Protein AF-A0A7C7EAH4-F1 (afdb_monomer)

Mean predicted aligned error: 13.02 Å

Foldseek 3Di:
DVVVVVVVVVVVPPDPPDPPDDDPVVVVVVVVVVVVVVVVPDPDPPPVVVVVVVVVLVVLVVQLVQLQVVLCVVVVAGDAADPPQFDPCVSSVVRHDDDPVSRVQWGKHWDDDPVDTDIDIDGDDDD

Secondary structure (DSSP, 8-state):
-HHHHHHHHHHHTS------PPPHHHHHHHHHHHHHHHHH-----TTHHHHHHHHHHHHHHHHHHHHHHHHHHHHSSPPPPBTTTB--HHHHTTT----HHHHHTEEEEEEE-SS-EEEEEEE----

Structure (mmCIF, N/CA/C/O backbone):
data_AF-A0A7C7EAH4-F1
#
_entry.id   AF-A0A7C7EAH4-F1
#
loop_
_atom_site.group_PDB
_atom_site.id
_atom_site.type_symbol
_atom_site.label_atom_id
_atom_site.label_alt_id
_atom_site.label_comp_id
_atom_site.label_asym_id
_atom_site.label_entity_id
_atom_site.label_seq_id
_atom_site.pdbx_PDB_ins_code
_atom_site.Cartn_x
_atom_site.Cartn_y
_atom_site.Cartn_z
_atom_site.occupancy
_atom_site.B_iso_or_equiv
_atom_site.auth_seq_id
_atom_site.auth_comp_id
_atom_site.auth_asym_id
_atom_site.auth_atom_id
_atom_site.pdbx_PDB_model_num
ATOM 1 N N . MET A 1 1 ? -88.584 3.247 36.862 1.00 60.41 1 MET A N 1
ATOM 2 C CA . MET A 1 1 ? -87.668 4.037 36.004 1.00 60.41 1 MET A CA 1
ATOM 3 C C . MET A 1 1 ? -86.315 4.357 36.648 1.00 60.41 1 MET A C 1
ATOM 5 O O . MET A 1 1 ? -85.310 4.084 36.010 1.00 60.41 1 MET A O 1
ATOM 9 N N . LYS A 1 2 ? -86.232 4.830 37.905 1.00 60.25 2 LYS A N 1
ATOM 10 C CA . LYS A 1 2 ? -84.950 5.214 38.552 1.00 60.25 2 LYS A CA 1
ATOM 11 C C . LYS A 1 2 ? -83.865 4.114 38.605 1.00 60.25 2 LYS A C 1
ATOM 13 O O . LYS A 1 2 ? -82.693 4.421 38.463 1.00 60.25 2 LYS A O 1
ATOM 18 N N . LYS A 1 3 ? -84.247 2.830 38.711 1.00 61.75 3 LYS A N 1
ATOM 19 C CA . LYS A 1 3 ? -83.305 1.685 38.735 1.00 61.75 3 LYS A CA 1
ATOM 20 C C . LYS A 1 3 ? -82.479 1.506 37.451 1.00 61.75 3 LYS A C 1
ATOM 22 O O . LYS A 1 3 ? -81.409 0.909 37.516 1.00 61.75 3 LYS A O 1
ATOM 27 N N . LEU A 1 4 ? -82.979 1.965 36.301 1.00 69.62 4 LEU A N 1
ATOM 28 C CA . LEU A 1 4 ? -82.275 1.823 35.021 1.00 69.62 4 LEU A CA 1
ATOM 29 C C . LEU A 1 4 ? -81.152 2.856 34.897 1.00 69.62 4 LEU A C 1
ATOM 31 O O . LEU A 1 4 ? -80.047 2.506 34.500 1.00 69.62 4 LEU A O 1
ATOM 35 N N . ILE A 1 5 ? -81.414 4.085 35.345 1.00 71.38 5 ILE A N 1
ATOM 36 C CA . ILE A 1 5 ? -80.445 5.187 35.345 1.00 71.38 5 ILE A CA 1
ATOM 37 C C . ILE A 1 5 ? -79.249 4.838 36.246 1.00 71.38 5 ILE A C 1
ATOM 39 O O . ILE A 1 5 ? -78.104 4.917 35.815 1.00 71.38 5 ILE A O 1
ATOM 43 N N . THR A 1 6 ? -79.503 4.288 37.438 1.00 74.31 6 THR A N 1
ATOM 44 C CA . THR A 1 6 ? -78.439 3.889 38.380 1.00 74.31 6 THR A CA 1
ATOM 45 C 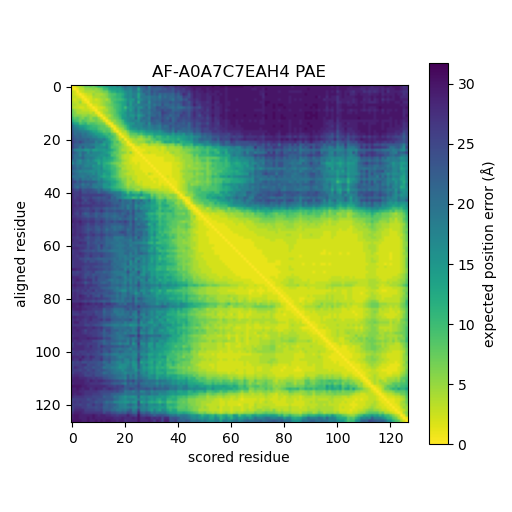C . THR A 1 6 ? -77.578 2.718 37.880 1.00 74.31 6 THR A C 1
ATOM 47 O O . THR A 1 6 ? -76.413 2.592 38.259 1.00 74.31 6 THR A O 1
ATOM 50 N N . LYS A 1 7 ? -78.122 1.825 37.037 1.00 69.38 7 LYS A N 1
ATOM 51 C CA . LYS A 1 7 ? -77.328 0.746 36.418 1.00 69.38 7 LYS A CA 1
ATOM 52 C C . LYS A 1 7 ? -76.380 1.285 35.345 1.00 69.38 7 LYS A C 1
ATOM 54 O O . LYS A 1 7 ? -75.270 0.773 35.230 1.00 69.38 7 LYS A O 1
ATOM 59 N N . ILE A 1 8 ? -76.806 2.302 34.598 1.00 71.06 8 ILE A N 1
ATOM 60 C CA . ILE A 1 8 ? -76.013 2.925 33.531 1.00 71.06 8 ILE A CA 1
ATOM 61 C C . ILE A 1 8 ? -74.847 3.726 34.128 1.00 71.06 8 ILE A C 1
ATOM 63 O O . ILE A 1 8 ? -73.718 3.570 33.671 1.00 71.06 8 ILE A O 1
ATOM 67 N N . GLU A 1 9 ? -75.070 4.469 35.218 1.00 68.31 9 GLU A N 1
ATOM 68 C CA . GLU A 1 9 ? -73.998 5.175 35.948 1.00 68.31 9 GLU A CA 1
ATOM 69 C C . GLU A 1 9 ? -72.910 4.220 36.466 1.00 68.31 9 GLU A C 1
ATOM 71 O O . GLU A 1 9 ? -71.718 4.485 36.319 1.00 68.31 9 GLU A O 1
ATOM 76 N N . LYS A 1 10 ? -73.306 3.059 37.011 1.00 64.25 10 LYS A N 1
ATOM 77 C CA . LYS A 1 10 ? -72.356 2.036 37.483 1.00 64.25 10 LYS A CA 1
ATOM 78 C C . LYS A 1 10 ? -71.614 1.318 36.353 1.00 64.25 10 LYS A C 1
ATOM 80 O O . LYS A 1 10 ? -70.496 0.859 36.572 1.00 64.25 10 LYS A O 1
ATOM 85 N N . ALA A 1 11 ? -72.219 1.197 35.172 1.00 64.81 11 ALA A N 1
ATOM 86 C CA . ALA A 1 11 ? -71.580 0.587 34.007 1.00 64.81 11 ALA A CA 1
ATOM 87 C C . ALA A 1 11 ? -70.553 1.529 33.354 1.00 64.81 11 ALA A C 1
ATOM 89 O O . ALA A 1 11 ? -69.508 1.065 32.909 1.00 64.81 11 ALA A O 1
ATOM 90 N N . LEU A 1 12 ? -70.809 2.842 33.366 1.00 66.88 12 LEU A N 1
ATOM 91 C CA . LEU A 1 12 ? -69.907 3.857 32.806 1.00 66.88 12 LEU A CA 1
ATOM 92 C C . LEU A 1 12 ? -68.650 4.100 33.658 1.00 66.88 12 LEU A C 1
ATOM 94 O O . LEU A 1 12 ? -67.631 4.516 33.124 1.00 66.88 12 LEU A O 1
ATOM 98 N N . HIS A 1 13 ? -68.681 3.783 34.956 1.00 62.81 13 HIS A N 1
ATOM 99 C CA . HIS A 1 13 ? -67.510 3.880 35.843 1.00 62.81 13 HIS A CA 1
ATOM 100 C C . HIS A 1 13 ? -66.606 2.634 35.847 1.00 62.81 13 HIS A C 1
ATOM 102 O O . HIS A 1 13 ? -65.604 2.599 36.559 1.00 62.81 13 HIS A O 1
ATOM 108 N N . LYS A 1 14 ? -66.935 1.591 35.072 1.00 64.88 14 LYS A N 1
ATOM 109 C CA . LYS A 1 14 ? -66.207 0.315 35.082 1.00 64.88 14 LYS A CA 1
ATOM 110 C C . LYS A 1 14 ? -65.371 0.109 33.817 1.00 64.88 14 LYS A C 1
ATOM 112 O O . LYS A 1 14 ? -65.647 -0.812 33.055 1.00 64.88 14 LYS A O 1
ATOM 117 N N . LYS A 1 15 ? -64.342 0.940 33.627 1.00 64.88 15 LYS A N 1
ATOM 118 C CA . LYS A 1 15 ? -63.051 0.586 32.994 1.00 64.88 15 LYS A CA 1
ATOM 119 C C . LYS A 1 15 ? -62.222 1.855 32.766 1.00 64.88 15 LYS A C 1
ATOM 121 O O . LYS A 1 15 ? -62.243 2.429 31.685 1.00 64.88 15 LYS A O 1
ATOM 126 N N . ALA A 1 16 ? -61.433 2.240 33.762 1.00 64.38 16 ALA A N 1
ATOM 127 C CA . ALA A 1 16 ? -60.078 2.666 33.444 1.00 64.38 16 ALA A CA 1
ATOM 128 C C . ALA A 1 16 ? -59.289 1.360 33.312 1.00 64.38 16 ALA A C 1
ATOM 130 O O . ALA A 1 16 ? -59.075 0.641 34.287 1.00 64.38 16 ALA A O 1
ATOM 131 N N . THR A 1 17 ? -59.056 0.949 32.072 1.00 63.97 17 THR A N 1
ATOM 132 C CA . THR A 1 17 ? -58.186 -0.177 31.736 1.00 63.97 17 THR A CA 1
ATOM 133 C C . THR A 1 17 ? -56.808 0.094 32.324 1.00 63.97 17 THR A C 1
ATOM 135 O O . THR A 1 17 ? -56.285 1.183 32.119 1.00 63.97 17 THR A O 1
ATOM 138 N N . GLY A 1 18 ? -56.285 -0.864 33.092 1.00 65.12 18 GLY A N 1
ATOM 139 C CA . GLY A 1 18 ? -55.045 -0.727 33.848 1.00 65.12 18 GLY A CA 1
ATOM 140 C C . GLY A 1 18 ? -53.893 -0.244 32.979 1.00 65.12 18 GLY A C 1
ATOM 141 O O . GLY A 1 18 ? -53.463 -0.937 32.062 1.00 65.12 18 GLY A O 1
ATOM 142 N N . GLU A 1 19 ? -53.409 0.951 33.287 1.00 67.56 19 GLU A N 1
ATOM 143 C CA . GLU A 1 19 ? -52.089 1.401 32.879 1.00 67.56 19 GLU A CA 1
ATOM 144 C C . GLU A 1 19 ? -51.093 0.670 33.782 1.00 67.56 19 GLU A C 1
ATOM 146 O O . GLU A 1 19 ? -50.776 1.106 34.889 1.00 67.56 19 GLU A O 1
ATOM 151 N N . GLU A 1 20 ? -50.679 -0.520 33.352 1.00 73.25 20 GLU A N 1
ATOM 152 C CA . GLU A 1 20 ? -49.590 -1.251 33.992 1.00 73.25 20 GLU A CA 1
ATOM 153 C C . GLU A 1 20 ? -48.293 -0.478 33.722 1.00 73.25 20 GLU A C 1
ATOM 155 O O . GLU A 1 20 ? -47.765 -0.457 32.611 1.00 73.25 20 GLU A O 1
ATOM 160 N N . GLY A 1 21 ? -47.834 0.255 34.738 1.00 73.94 21 GLY A N 1
ATOM 161 C CA . GLY A 1 21 ? -46.567 0.971 34.700 1.00 73.94 21 GLY A CA 1
ATOM 162 C C . GLY A 1 21 ? -45.389 0.000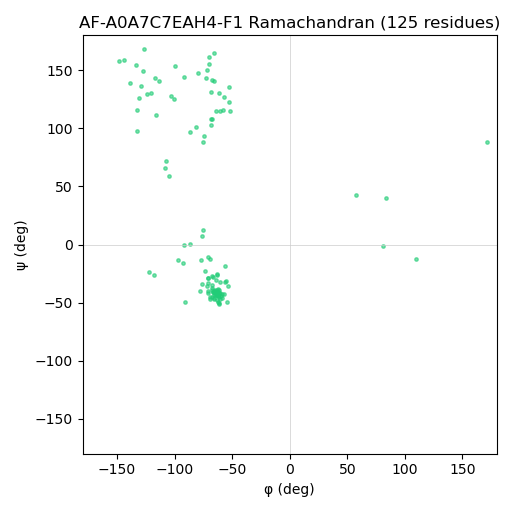 34.658 1.00 73.94 21 GLY A C 1
ATOM 163 O O . GLY A 1 21 ? -45.394 -1.027 35.334 1.00 73.94 21 GLY A O 1
ATOM 164 N N . PHE A 1 22 ? -44.368 0.358 33.879 1.00 76.00 22 PHE A N 1
ATOM 165 C CA . PHE A 1 22 ? -43.102 -0.370 33.799 1.00 76.00 22 PHE A CA 1
ATOM 166 C C . PHE A 1 22 ? -42.500 -0.579 35.190 1.00 76.00 22 PHE A C 1
ATOM 168 O O . PHE A 1 22 ? -42.439 0.348 36.005 1.00 76.00 22 PHE A O 1
ATOM 175 N N . THR A 1 23 ? -42.012 -1.785 35.460 1.00 89.38 23 THR A N 1
ATOM 176 C CA . THR A 1 23 ? -41.338 -2.063 36.726 1.00 89.38 23 THR A CA 1
ATOM 177 C C . THR A 1 23 ? -39.892 -1.559 36.689 1.00 89.38 23 THR A C 1
ATOM 179 O O . THR A 1 23 ? -39.222 -1.585 35.655 1.00 89.38 23 THR A O 1
ATOM 182 N N . LEU A 1 24 ? -39.357 -1.127 37.838 1.00 90.31 24 LEU A N 1
ATOM 183 C CA . LEU A 1 24 ? -37.934 -0.764 37.938 1.00 90.31 24 LEU A CA 1
ATOM 184 C C . LEU A 1 24 ? -37.024 -1.955 37.608 1.00 90.31 24 LEU A C 1
ATOM 186 O O . LEU A 1 24 ? -35.947 -1.774 37.045 1.00 90.31 24 LEU A O 1
ATOM 190 N N . ILE A 1 25 ? -37.467 -3.174 37.934 1.00 92.62 25 ILE A N 1
ATOM 191 C CA . ILE A 1 25 ? -36.702 -4.391 37.664 1.00 92.62 25 ILE A CA 1
ATOM 192 C C . ILE A 1 25 ? -36.592 -4.679 36.163 1.00 92.62 25 ILE A C 1
ATOM 194 O O . ILE A 1 25 ? -35.513 -5.057 35.714 1.00 92.62 25 ILE A O 1
ATOM 198 N N . GLU A 1 26 ? -37.637 -4.418 35.370 1.00 90.44 26 GLU A N 1
ATOM 199 C CA . GLU A 1 26 ? -37.567 -4.526 33.906 1.00 90.44 26 GLU A CA 1
ATOM 200 C C . GLU A 1 26 ? -36.506 -3.603 33.320 1.00 90.44 26 GLU A C 1
ATOM 202 O O . GLU A 1 26 ? -35.697 -4.036 32.501 1.00 90.44 26 GLU A O 1
ATOM 207 N N . LEU A 1 27 ? -36.444 -2.354 33.784 1.00 92.44 27 LEU A N 1
ATOM 208 C CA . LEU A 1 27 ? -35.437 -1.415 33.302 1.00 92.44 27 LEU A CA 1
ATOM 209 C C . LEU A 1 27 ? -34.020 -1.847 33.707 1.00 92.44 27 LEU A C 1
ATOM 211 O O . LEU A 1 27 ? -33.106 -1.778 32.886 1.00 92.44 27 LEU A O 1
ATOM 215 N N . ILE A 1 28 ? -33.841 -2.342 34.938 1.00 94.88 28 ILE A N 1
ATOM 216 C CA . ILE A 1 28 ? -32.547 -2.825 35.448 1.00 94.88 28 ILE A CA 1
ATOM 217 C C . ILE A 1 28 ? -32.039 -4.015 34.628 1.00 94.88 28 ILE A C 1
ATOM 219 O O . ILE A 1 28 ? -30.862 -4.055 34.268 1.00 94.88 28 ILE A O 1
ATOM 223 N N . VAL A 1 29 ? -32.907 -4.973 34.295 1.00 94.69 29 VAL A N 1
ATOM 224 C CA . VAL A 1 29 ? -32.524 -6.130 33.473 1.00 94.69 29 VAL A CA 1
ATOM 225 C C . VAL A 1 29 ? -32.132 -5.680 32.064 1.00 94.69 29 VAL A C 1
ATOM 227 O O . VAL A 1 29 ? -31.096 -6.109 31.557 1.00 94.69 29 VAL A O 1
ATOM 230 N N . VAL A 1 30 ? -32.885 -4.758 31.456 1.00 94.88 30 VAL A N 1
ATOM 231 C CA . VAL A 1 30 ? -32.597 -4.241 30.108 1.00 94.88 30 VAL A CA 1
ATOM 232 C C . VAL A 1 30 ? -31.243 -3.536 30.048 1.00 94.88 30 VAL A C 1
ATOM 234 O O . VAL A 1 30 ? -30.425 -3.872 29.193 1.00 94.88 30 VAL A O 1
ATOM 237 N N . ILE A 1 31 ? -30.955 -2.604 30.963 1.00 94.81 31 ILE A N 1
ATOM 238 C CA . ILE A 1 31 ? -29.662 -1.896 30.954 1.00 94.81 31 ILE A CA 1
ATOM 239 C C . ILE A 1 31 ? -28.493 -2.827 31.290 1.00 94.81 31 ILE A C 1
ATOM 241 O O . ILE A 1 31 ? -27.382 -2.603 30.819 1.00 94.81 31 ILE A O 1
ATOM 245 N N . THR A 1 32 ? -28.741 -3.897 32.050 1.00 95.56 32 THR A N 1
ATOM 246 C CA . THR A 1 32 ? -27.738 -4.924 32.358 1.00 95.56 32 THR A CA 1
ATOM 247 C C . THR A 1 32 ? -27.393 -5.743 31.112 1.00 95.56 32 THR A C 1
ATOM 249 O O . THR A 1 32 ? -26.218 -5.957 30.808 1.00 95.56 32 THR A O 1
ATOM 252 N N . VAL A 1 33 ? -28.400 -6.163 30.341 1.00 94.56 33 VAL A N 1
ATOM 253 C CA . VAL A 1 33 ? -28.192 -6.865 29.064 1.00 94.56 33 VAL A CA 1
ATOM 254 C C . VAL A 1 33 ? -27.537 -5.938 28.034 1.00 94.56 33 VAL A C 1
ATOM 256 O O . VAL A 1 33 ? -26.576 -6.328 27.378 1.00 94.56 33 VAL A O 1
ATOM 259 N N . LEU A 1 34 ? -27.979 -4.683 27.927 1.00 94.06 34 LEU A N 1
ATOM 260 C CA . LEU A 1 34 ? -27.353 -3.707 27.028 1.00 94.06 34 LEU A CA 1
ATOM 261 C C . LEU A 1 34 ? -25.908 -3.393 27.436 1.00 94.06 34 LEU A C 1
ATOM 263 O O . LEU A 1 34 ? -25.037 -3.326 26.575 1.00 94.06 34 LEU A O 1
ATOM 267 N N . GLY A 1 35 ? -25.634 -3.260 28.735 1.00 93.62 35 GLY A N 1
ATOM 268 C CA . GLY A 1 35 ? -24.292 -3.033 29.266 1.00 93.62 35 GLY A CA 1
ATOM 269 C C . GLY A 1 35 ? -23.352 -4.207 28.999 1.00 93.62 35 GLY A C 1
ATOM 270 O O . GLY A 1 35 ? -22.226 -3.997 28.561 1.00 93.62 35 GLY A O 1
ATOM 271 N N . THR A 1 36 ? -23.818 -5.444 29.189 1.00 93.88 36 THR A N 1
ATOM 272 C CA . THR A 1 36 ? -23.022 -6.645 28.881 1.00 93.88 36 THR A CA 1
ATOM 273 C C . THR A 1 36 ? -22.748 -6.774 27.384 1.00 93.88 36 THR A C 1
ATOM 275 O O . THR A 1 36 ? -21.593 -6.949 26.996 1.00 93.88 36 THR A O 1
ATOM 278 N N . LEU A 1 37 ? -23.760 -6.599 26.529 1.00 92.88 37 LEU A N 1
ATOM 279 C CA . LEU A 1 37 ? -23.579 -6.641 25.075 1.00 92.88 37 LEU A CA 1
ATOM 280 C C . LEU A 1 37 ? -22.644 -5.531 24.580 1.00 92.88 37 LEU A C 1
ATOM 282 O O . LEU A 1 37 ? -21.764 -5.808 23.768 1.00 92.88 37 LEU A O 1
ATOM 286 N N . ALA A 1 38 ? -22.755 -4.311 25.112 1.00 90.00 38 ALA A N 1
ATOM 287 C CA . ALA A 1 38 ? -21.895 -3.190 24.734 1.00 90.00 38 ALA A CA 1
ATOM 288 C C . ALA A 1 38 ? -20.394 -3.491 24.904 1.00 90.00 38 ALA A C 1
ATOM 290 O O . ALA A 1 38 ? -19.586 -3.008 24.113 1.00 90.00 38 ALA A O 1
ATOM 291 N N . THR A 1 39 ? -20.011 -4.329 25.876 1.00 89.25 39 THR A N 1
ATOM 292 C CA . THR A 1 39 ? -18.602 -4.726 26.069 1.00 89.25 39 THR A CA 1
ATOM 293 C C . THR A 1 39 ? -18.065 -5.659 24.978 1.00 89.25 39 THR A C 1
ATOM 295 O O . THR A 1 39 ? -16.871 -5.631 24.686 1.00 89.25 39 THR A O 1
ATOM 298 N N . LEU A 1 40 ? -18.928 -6.469 24.355 1.00 86.94 40 LEU A N 1
ATOM 299 C CA . LEU A 1 40 ? -18.548 -7.483 23.362 1.00 86.94 40 LEU A CA 1
ATOM 300 C C . LEU A 1 40 ? -18.597 -6.962 21.919 1.00 86.94 40 LEU A C 1
ATOM 302 O O . LEU A 1 40 ? -18.015 -7.571 21.024 1.00 86.94 40 LEU A O 1
ATOM 306 N N . LEU A 1 41 ? -19.259 -5.826 21.682 1.00 80.38 41 LEU A N 1
ATOM 307 C CA . LEU A 1 41 ? -19.483 -5.249 20.349 1.00 80.38 41 LEU A CA 1
ATOM 308 C C . LEU A 1 41 ? -18.245 -4.576 19.720 1.00 80.38 41 LEU A C 1
ATOM 310 O O . LEU A 1 41 ? -18.374 -3.914 18.694 1.00 80.38 41 LEU A O 1
ATOM 314 N N . ILE A 1 42 ? -17.041 -4.778 20.267 1.00 75.19 42 ILE A N 1
ATOM 315 C CA . ILE A 1 42 ? -15.777 -4.261 19.718 1.00 75.19 42 ILE A CA 1
ATOM 316 C C . ILE A 1 42 ? -14.959 -5.379 19.032 1.00 75.19 42 ILE A C 1
ATOM 318 O O . ILE A 1 42 ? -13.822 -5.633 19.440 1.00 75.19 42 ILE A O 1
ATOM 322 N N . PRO A 1 43 ? -15.434 -6.109 18.004 1.00 71.25 43 PRO A N 1
ATOM 323 C CA . PRO A 1 43 ? -14.492 -6.864 17.197 1.00 71.25 43 PRO A CA 1
ATOM 324 C C . PRO A 1 43 ? -13.614 -5.873 16.423 1.00 71.25 43 PRO A C 1
ATOM 326 O O . PRO A 1 43 ? -14.046 -5.173 15.508 1.00 71.25 43 PRO A O 1
ATOM 329 N N . LYS A 1 44 ? -12.354 -5.789 16.858 1.00 64.31 44 LYS A N 1
ATOM 330 C CA . LYS A 1 44 ? -11.295 -4.967 16.275 1.00 64.31 44 LYS A CA 1
ATOM 331 C C . LYS A 1 44 ? -10.983 -5.439 14.854 1.00 64.31 44 LYS A C 1
ATOM 333 O O . LYS A 1 44 ? -10.382 -6.488 14.664 1.00 64.31 44 LYS A O 1
ATOM 338 N N . VAL A 1 45 ? -11.263 -4.583 13.876 1.00 63.12 45 VAL A N 1
ATOM 339 C CA . VAL A 1 45 ? -10.727 -4.660 12.499 1.00 63.12 45 VAL A CA 1
ATOM 340 C C . VAL A 1 45 ? -9.256 -4.183 12.442 1.00 63.12 45 VAL A C 1
ATOM 342 O O . VAL A 1 45 ? -8.665 -4.032 11.375 1.00 63.12 45 VAL A O 1
ATOM 345 N N . LEU A 1 46 ? -8.637 -3.934 13.602 1.00 65.38 46 LEU A N 1
ATOM 346 C CA . LEU A 1 46 ? -7.267 -3.439 13.726 1.00 65.38 46 LEU A CA 1
ATOM 347 C C . LEU A 1 46 ? -6.289 -4.532 13.266 1.00 65.38 46 LEU A C 1
ATOM 349 O O . LEU A 1 46 ? -6.131 -5.549 13.938 1.00 65.38 46 LEU A O 1
ATOM 353 N N . GLY A 1 47 ? -5.670 -4.333 12.104 1.00 66.31 47 GLY A N 1
ATOM 354 C CA . GLY A 1 47 ? -4.641 -5.214 11.545 1.00 66.31 47 GLY A CA 1
ATOM 355 C C . GLY A 1 47 ? -5.052 -6.019 10.310 1.00 66.31 47 GLY A C 1
ATOM 356 O O . GLY A 1 47 ? -4.177 -6.557 9.638 1.00 66.31 47 GLY A O 1
ATOM 357 N N . VAL A 1 48 ? -6.343 -6.092 9.956 1.00 75.44 48 VAL A N 1
ATOM 358 C CA . VAL A 1 48 ? -6.742 -6.616 8.629 1.00 75.44 48 VAL A CA 1
ATOM 359 C C . VAL A 1 48 ? -6.353 -5.615 7.546 1.00 75.44 48 VAL A C 1
ATOM 361 O O . VAL A 1 48 ? -5.837 -6.007 6.504 1.00 75.44 48 VAL A O 1
ATOM 364 N N . LYS A 1 49 ? -6.539 -4.322 7.834 1.00 78.75 49 LYS A N 1
ATOM 365 C CA . LYS A 1 49 ? -6.170 -3.229 6.936 1.00 78.75 49 LYS A CA 1
ATOM 366 C C . LYS A 1 49 ? -4.665 -3.214 6.650 1.00 78.75 49 LYS A C 1
ATOM 368 O O . LYS A 1 49 ? -4.291 -3.278 5.491 1.00 78.75 49 LYS A O 1
ATOM 373 N N . ASP A 1 50 ? -3.823 -3.248 7.680 1.00 81.75 50 ASP A N 1
ATOM 374 C CA . ASP A 1 50 ? -2.362 -3.159 7.514 1.00 81.75 50 ASP A CA 1
ATOM 375 C C . ASP A 1 50 ? -1.787 -4.338 6.707 1.00 81.75 50 ASP A C 1
ATOM 377 O O . ASP A 1 50 ? -0.898 -4.171 5.868 1.00 81.75 50 ASP A O 1
ATOM 381 N N . ARG A 1 51 ? -2.322 -5.550 6.923 1.00 83.25 51 ARG A N 1
ATOM 382 C CA . ARG A 1 51 ? -1.945 -6.727 6.125 1.00 83.25 51 ARG A CA 1
ATOM 383 C C . ARG A 1 51 ? -2.409 -6.590 4.682 1.00 83.25 51 ARG A C 1
ATOM 385 O O . ARG A 1 51 ? -1.630 -6.863 3.780 1.00 83.25 51 ARG A O 1
ATOM 392 N N . ALA A 1 52 ? -3.651 -6.155 4.470 1.00 84.19 52 ALA A N 1
ATOM 393 C CA . ALA A 1 52 ? -4.178 -5.934 3.130 1.00 84.19 52 ALA A CA 1
ATOM 394 C C . ALA A 1 52 ? -3.366 -4.872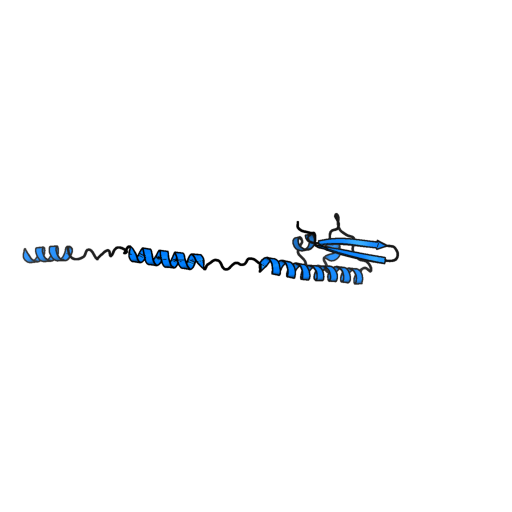 2.375 1.00 84.19 52 ALA A C 1
ATOM 396 O O . ALA A 1 52 ? -3.039 -5.085 1.217 1.00 84.19 52 ALA A O 1
ATOM 397 N N . GLU A 1 53 ? -2.981 -3.777 3.033 1.00 86.38 53 GLU A N 1
ATOM 398 C CA . GLU A 1 53 ? -2.135 -2.737 2.437 1.00 86.38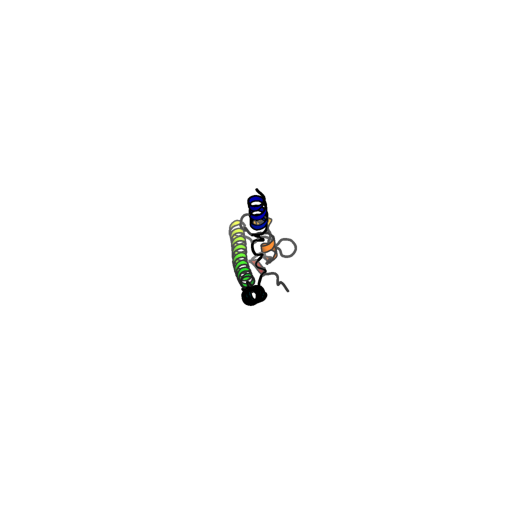 53 GLU A CA 1
ATOM 399 C C . GLU A 1 53 ? -0.760 -3.281 2.038 1.00 86.38 53 GLU A C 1
ATOM 401 O O . GLU A 1 53 ? -0.311 -3.039 0.922 1.00 86.38 53 GLU A O 1
ATOM 406 N N . THR A 1 54 ? -0.127 -4.091 2.892 1.00 88.31 54 THR A N 1
ATOM 407 C CA . THR A 1 54 ? 1.175 -4.706 2.580 1.00 88.31 54 THR A CA 1
ATOM 408 C C . THR A 1 54 ? 1.092 -5.654 1.377 1.00 88.31 54 THR A C 1
ATOM 410 O O . THR A 1 54 ? 1.957 -5.625 0.503 1.00 88.31 54 THR A O 1
ATOM 413 N N . GLU A 1 55 ? 0.044 -6.479 1.310 1.00 90.38 55 GLU A N 1
ATOM 414 C CA . GLU A 1 55 ? -0.198 -7.398 0.188 1.00 90.38 55 GLU A CA 1
ATOM 415 C C . GLU A 1 55 ? -0.506 -6.640 -1.115 1.00 90.38 55 GLU A C 1
ATOM 417 O O . GLU A 1 55 ? 0.008 -6.991 -2.178 1.00 90.38 55 GLU A O 1
ATOM 422 N N . ILE A 1 56 ? -1.302 -5.566 -1.037 1.00 90.75 56 ILE A N 1
ATOM 423 C CA . ILE A 1 56 ? -1.597 -4.687 -2.177 1.00 90.75 56 ILE A CA 1
ATOM 424 C C . ILE A 1 56 ? -0.314 -4.038 -2.691 1.00 90.75 56 ILE A C 1
ATOM 426 O O . ILE A 1 56 ? -0.076 -4.033 -3.896 1.00 90.75 56 ILE A O 1
ATOM 430 N N . ASP A 1 57 ? 0.538 -3.533 -1.801 1.00 92.00 57 ASP A N 1
ATOM 431 C CA . ASP A 1 57 ? 1.792 -2.905 -2.206 1.00 92.00 57 ASP A CA 1
ATOM 432 C C . ASP A 1 57 ? 2.724 -3.908 -2.902 1.00 92.00 57 ASP A C 1
ATOM 434 O O . ASP A 1 57 ? 3.286 -3.589 -3.948 1.00 92.00 57 ASP A O 1
ATOM 438 N N . ALA A 1 58 ? 2.833 -5.141 -2.396 1.00 92.12 58 ALA A N 1
ATOM 439 C CA . ALA A 1 58 ? 3.617 -6.192 -3.046 1.00 92.12 58 ALA A CA 1
ATOM 440 C C . ALA A 1 58 ? 3.066 -6.560 -4.440 1.00 92.12 58 ALA A C 1
ATOM 442 O O . ALA A 1 58 ? 3.828 -6.778 -5.388 1.00 92.12 58 ALA A O 1
ATOM 443 N N . ALA A 1 59 ? 1.739 -6.603 -4.592 1.00 94.44 59 ALA A N 1
ATOM 444 C CA . ALA A 1 59 ? 1.098 -6.830 -5.884 1.00 94.44 59 ALA A CA 1
ATOM 445 C C . ALA A 1 59 ? 1.353 -5.668 -6.860 1.00 94.44 59 ALA A C 1
ATOM 447 O O . ALA A 1 59 ? 1.738 -5.903 -8.009 1.00 94.44 59 ALA A O 1
ATOM 448 N N . ASN A 1 60 ? 1.203 -4.427 -6.393 1.00 94.50 60 ASN A N 1
ATOM 449 C CA . ASN A 1 60 ? 1.435 -3.216 -7.177 1.00 94.50 60 ASN A CA 1
ATOM 450 C C . ASN A 1 60 ? 2.890 -3.119 -7.643 1.00 94.50 60 ASN A C 1
ATOM 452 O O . ASN A 1 60 ? 3.132 -2.814 -8.810 1.00 94.50 60 ASN A O 1
ATOM 456 N N . GLU A 1 61 ? 3.855 -3.457 -6.783 1.00 94.94 61 GLU A N 1
ATOM 457 C CA . GLU A 1 61 ? 5.269 -3.521 -7.160 1.00 94.94 61 GLU A CA 1
ATOM 458 C C . GLU A 1 61 ? 5.477 -4.433 -8.369 1.00 94.94 61 GLU A C 1
ATOM 460 O O . GLU A 1 61 ? 6.103 -4.056 -9.361 1.00 94.94 61 GLU A O 1
ATOM 465 N N . LY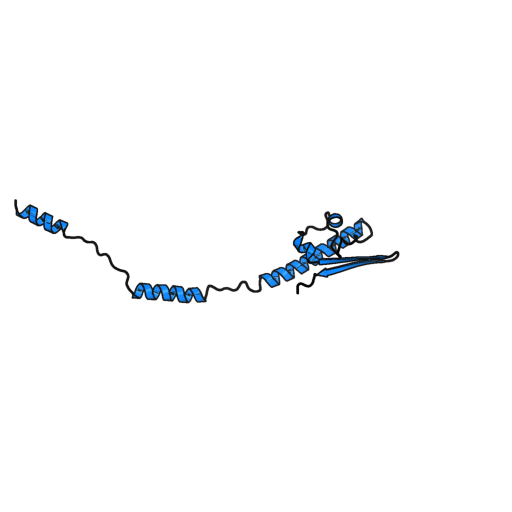S A 1 62 ? 4.909 -5.641 -8.308 1.00 95.06 62 LYS A N 1
ATOM 466 C CA . LYS A 1 62 ? 5.023 -6.626 -9.380 1.00 95.06 62 LYS A CA 1
ATOM 467 C C . LYS A 1 62 ? 4.364 -6.134 -10.668 1.00 95.06 62 LYS A C 1
ATOM 469 O O . LYS A 1 62 ? 4.917 -6.341 -11.745 1.00 95.06 62 LYS A O 1
ATOM 474 N N . ILE A 1 63 ? 3.204 -5.483 -10.574 1.00 95.44 63 ILE A N 1
ATOM 475 C CA . ILE A 1 63 ? 2.513 -4.887 -11.726 1.00 95.44 63 ILE A CA 1
ATOM 476 C C . ILE A 1 63 ? 3.400 -3.824 -12.387 1.00 95.44 63 ILE A C 1
ATOM 478 O O . ILE A 1 63 ? 3.595 -3.871 -13.601 1.00 95.44 63 ILE A O 1
ATOM 482 N N . ILE A 1 64 ? 3.996 -2.926 -11.598 1.00 95.31 64 ILE A N 1
ATOM 483 C CA . ILE A 1 64 ? 4.883 -1.868 -12.100 1.00 95.31 64 ILE A CA 1
ATOM 484 C C . ILE A 1 64 ? 6.124 -2.466 -12.768 1.00 95.31 64 ILE A C 1
ATOM 486 O O . ILE A 1 64 ? 6.460 -2.080 -13.886 1.00 95.31 64 ILE A O 1
ATOM 490 N N . ARG A 1 65 ? 6.790 -3.437 -12.128 1.00 95.12 65 ARG A N 1
ATOM 491 C CA . ARG A 1 65 ? 7.971 -4.107 -12.702 1.00 95.12 65 ARG A CA 1
ATOM 492 C C . ARG A 1 65 ? 7.652 -4.773 -14.037 1.00 95.12 65 ARG A C 1
ATOM 494 O O . ARG A 1 65 ? 8.361 -4.547 -15.011 1.00 95.12 65 ARG A O 1
ATOM 501 N N . ASN A 1 66 ? 6.541 -5.505 -14.111 1.00 95.81 66 ASN A N 1
ATOM 502 C CA . ASN A 1 66 ? 6.091 -6.112 -15.363 1.00 95.81 66 ASN A CA 1
ATOM 503 C C . ASN A 1 66 ? 5.792 -5.056 -16.437 1.00 95.81 66 ASN A C 1
ATOM 505 O O . ASN A 1 66 ? 6.090 -5.274 -17.608 1.00 95.81 66 ASN A O 1
ATOM 509 N N . ALA A 1 67 ? 5.196 -3.918 -16.071 1.00 95.69 67 ALA A N 1
ATOM 510 C CA . ALA A 1 67 ? 4.937 -2.834 -17.016 1.00 95.69 67 ALA A CA 1
ATOM 511 C C . ALA A 1 67 ? 6.244 -2.245 -17.576 1.00 95.69 67 ALA A C 1
ATOM 513 O O . ALA A 1 67 ? 6.356 -2.062 -18.786 1.00 95.69 67 ALA A O 1
ATOM 514 N N . LEU A 1 68 ? 7.249 -2.032 -16.719 1.00 94.88 68 LEU A N 1
ATOM 515 C CA . LEU A 1 68 ? 8.582 -1.566 -17.114 1.00 94.88 68 LEU A CA 1
ATOM 516 C C . LEU A 1 68 ? 9.296 -2.569 -18.029 1.00 94.88 68 LEU A C 1
ATOM 518 O O . LEU A 1 68 ? 9.875 -2.174 -19.036 1.00 94.88 68 LEU A O 1
ATOM 522 N N . GLU A 1 69 ? 9.222 -3.863 -17.722 1.00 94.88 69 GLU A N 1
ATOM 523 C CA . GLU A 1 69 ? 9.795 -4.923 -18.561 1.00 94.88 69 GLU A CA 1
ATOM 524 C C . GLU A 1 69 ? 9.099 -5.018 -19.924 1.00 94.88 69 GLU A C 1
ATOM 526 O O . GLU A 1 69 ? 9.757 -5.185 -20.950 1.00 94.88 69 GLU A O 1
ATOM 531 N N . ARG A 1 70 ? 7.769 -4.869 -19.963 1.00 95.38 70 ARG A N 1
ATOM 532 C CA . ARG A 1 70 ? 7.002 -4.838 -21.218 1.00 95.38 70 ARG A CA 1
ATOM 533 C C . ARG A 1 70 ? 7.342 -3.615 -22.063 1.00 95.38 70 ARG A C 1
ATOM 535 O O . ARG A 1 70 ? 7.447 -3.747 -23.280 1.00 95.38 70 ARG A O 1
ATOM 542 N N . TYR A 1 71 ? 7.528 -2.458 -21.430 1.00 94.75 71 TYR A N 1
ATOM 543 C CA . TYR A 1 71 ? 7.997 -1.253 -22.109 1.00 94.75 71 TYR A CA 1
ATOM 544 C C . TYR A 1 71 ? 9.399 -1.478 -22.689 1.00 94.75 71 TYR A C 1
ATOM 546 O O . TYR A 1 71 ? 9.595 -1.284 -23.886 1.00 94.75 71 TYR A O 1
ATOM 554 N N . TYR A 1 72 ? 10.338 -1.998 -21.890 1.00 93.00 72 TYR A N 1
ATOM 555 C CA . TYR A 1 72 ? 11.693 -2.328 -22.345 1.00 93.00 72 TYR A CA 1
ATOM 556 C C . TYR A 1 72 ? 11.684 -3.310 -23.522 1.00 93.00 72 TYR A C 1
ATOM 558 O O . TYR A 1 72 ? 12.397 -3.122 -24.502 1.00 93.00 72 TYR A O 1
ATOM 566 N N . ALA A 1 73 ? 10.835 -4.338 -23.473 1.00 93.69 73 ALA A N 1
ATOM 567 C CA . ALA A 1 73 ? 10.700 -5.306 -24.558 1.00 93.69 73 ALA A CA 1
ATOM 568 C C . ALA A 1 73 ? 10.183 -4.686 -25.870 1.00 93.69 73 ALA A C 1
ATOM 570 O O . ALA A 1 73 ? 10.436 -5.241 -26.940 1.00 93.69 73 ALA A O 1
ATOM 571 N N . LYS A 1 74 ? 9.452 -3.566 -25.798 1.00 93.56 74 LYS A N 1
ATOM 572 C CA . LYS A 1 74 ? 8.910 -2.860 -26.965 1.00 93.56 74 LYS A CA 1
ATOM 573 C C . LYS A 1 74 ? 9.861 -1.785 -27.491 1.00 93.56 74 LYS A C 1
ATOM 575 O O . LYS A 1 74 ? 10.109 -1.743 -28.690 1.00 93.56 74 LYS A O 1
ATOM 580 N N . GLU A 1 75 ? 10.366 -0.928 -26.610 1.00 91.81 75 GLU A N 1
ATOM 581 C CA . GLU A 1 75 ? 11.132 0.271 -26.977 1.00 91.81 75 GLU A CA 1
ATOM 582 C C . GLU A 1 75 ? 12.655 0.045 -26.915 1.00 91.81 75 GLU A C 1
ATOM 584 O O . GLU A 1 75 ? 13.430 0.832 -27.451 1.00 91.81 75 GLU A O 1
ATOM 589 N N . GLY A 1 76 ? 13.109 -1.052 -26.298 1.00 90.44 76 GLY A N 1
ATOM 590 C CA . GLY A 1 76 ? 14.527 -1.411 -26.170 1.00 90.44 76 GLY A CA 1
ATOM 591 C C . GLY A 1 76 ? 15.273 -0.690 -25.043 1.00 90.44 76 GLY A C 1
ATOM 592 O O . GLY A 1 76 ? 16.454 -0.958 -24.825 1.00 90.44 76 GLY A O 1
ATOM 593 N N . SER A 1 77 ? 14.593 0.198 -24.319 1.00 91.81 77 SER A N 1
ATOM 594 C CA . SER A 1 77 ? 15.093 0.878 -23.127 1.00 91.81 77 SER A CA 1
ATOM 595 C C . SER A 1 77 ? 13.975 1.081 -22.111 1.00 91.81 77 SER A C 1
ATOM 597 O O . SER A 1 77 ? 12.797 1.074 -22.459 1.00 91.81 77 SER A O 1
ATOM 599 N N . TYR A 1 78 ? 14.329 1.271 -20.846 1.00 94.12 78 TYR A N 1
ATOM 600 C CA . TYR A 1 78 ? 13.394 1.684 -19.811 1.00 94.12 78 TYR A CA 1
ATOM 601 C C . TYR A 1 78 ? 13.008 3.156 -20.013 1.00 94.12 78 TYR A C 1
ATOM 603 O O . TYR A 1 78 ? 13.806 3.935 -20.542 1.00 94.12 78 TYR A O 1
ATOM 611 N N . PRO A 1 79 ? 11.788 3.549 -19.616 1.00 93.38 79 PRO A N 1
ATOM 612 C CA . PRO A 1 79 ? 11.319 4.910 -19.825 1.00 93.38 79 PRO A CA 1
ATOM 613 C C . PRO A 1 79 ? 12.072 5.889 -18.914 1.00 93.38 79 PRO A C 1
ATOM 615 O O . PRO A 1 79 ? 12.576 5.522 -17.850 1.00 93.38 79 PRO A O 1
ATOM 618 N N . ASN A 1 80 ? 12.151 7.158 -19.308 1.00 92.56 80 ASN A N 1
ATOM 619 C CA . ASN A 1 80 ? 12.789 8.161 -18.457 1.00 92.56 80 ASN A CA 1
ATOM 620 C C . ASN A 1 80 ? 11.888 8.482 -17.265 1.00 92.56 80 ASN A C 1
ATOM 622 O O . ASN A 1 80 ? 10.673 8.521 -17.399 1.00 92.56 80 ASN A O 1
ATOM 626 N N . ALA A 1 81 ? 12.466 8.723 -16.087 1.00 91.62 81 ALA A N 1
ATOM 627 C CA . ALA A 1 81 ? 11.660 9.099 -14.931 1.00 91.62 81 ALA A CA 1
ATOM 628 C C . ALA A 1 81 ? 10.986 10.465 -15.143 1.00 91.62 81 ALA A C 1
ATOM 630 O O . ALA A 1 81 ? 11.607 11.415 -15.629 1.00 91.62 81 ALA A O 1
ATOM 631 N N . ASP A 1 82 ? 9.735 10.574 -14.700 1.00 90.44 82 ASP A N 1
ATOM 632 C CA . ASP A 1 82 ? 9.032 11.847 -14.595 1.00 90.44 82 ASP A CA 1
ATOM 633 C C . ASP A 1 82 ? 9.702 12.746 -13.542 1.00 90.44 82 ASP A C 1
ATOM 635 O O . ASP A 1 82 ? 10.466 12.302 -12.677 1.00 90.44 82 ASP A O 1
ATOM 639 N N . THR A 1 83 ? 9.365 14.040 -13.570 1.00 87.94 83 THR A N 1
ATOM 640 C CA . THR A 1 83 ? 9.941 15.036 -12.652 1.00 87.94 83 THR A CA 1
ATOM 641 C C . THR A 1 83 ? 9.816 14.602 -11.185 1.00 87.94 83 THR A C 1
ATOM 643 O O . THR A 1 83 ? 8.711 14.424 -10.659 1.00 87.94 83 THR A O 1
ATOM 646 N N . GLY A 1 84 ? 10.965 14.523 -10.506 1.00 86.62 84 GLY A N 1
ATOM 647 C CA . GLY A 1 84 ? 11.059 14.136 -9.098 1.00 86.62 84 GLY A CA 1
ATOM 648 C C . GLY A 1 84 ? 11.074 12.625 -8.870 1.00 86.62 84 GLY A C 1
ATOM 649 O O . GLY A 1 84 ? 10.437 12.172 -7.922 1.00 86.62 84 GLY A O 1
ATOM 650 N N . ASP A 1 85 ? 11.777 11.877 -9.726 1.00 90.94 85 ASP A N 1
ATOM 651 C CA . ASP A 1 85 ? 11.962 10.422 -9.628 1.00 90.94 85 ASP A CA 1
ATOM 652 C C . ASP A 1 85 ? 10.628 9.658 -9.614 1.00 90.94 85 ASP A C 1
ATOM 654 O O . ASP A 1 85 ? 10.401 8.755 -8.804 1.00 90.94 85 ASP A O 1
ATOM 658 N N . LYS A 1 86 ? 9.695 10.072 -10.477 1.00 90.56 86 LYS A N 1
ATOM 659 C CA . LYS A 1 86 ? 8.360 9.472 -10.574 1.00 90.56 86 LYS A CA 1
ATOM 660 C C . LYS A 1 86 ? 8.285 8.493 -11.736 1.00 90.56 86 LYS A C 1
ATOM 662 O O . LYS A 1 86 ? 8.991 8.627 -12.732 1.00 90.56 86 LYS A O 1
ATOM 667 N N . LEU A 1 87 ? 7.385 7.520 -11.612 1.00 92.38 87 LEU A N 1
ATOM 668 C CA . LEU A 1 87 ? 7.045 6.635 -12.721 1.00 92.38 87 LEU A CA 1
ATOM 669 C C . LEU A 1 87 ? 6.458 7.455 -13.883 1.00 92.38 87 LEU A C 1
ATOM 671 O O . LEU A 1 87 ? 5.531 8.228 -13.630 1.00 92.38 87 LEU A O 1
ATOM 675 N N . PRO A 1 88 ? 6.954 7.269 -15.118 1.00 91.69 88 PRO A N 1
ATOM 676 C CA . PRO A 1 88 ? 6.479 7.983 -16.298 1.00 91.69 88 PRO A CA 1
ATOM 677 C C . PRO A 1 88 ? 5.124 7.445 -16.744 1.00 91.69 88 PRO A C 1
ATOM 679 O O . PRO A 1 88 ? 5.018 6.455 -17.470 1.00 91.69 88 PRO A O 1
ATOM 682 N N . LYS A 1 89 ? 4.060 8.083 -16.257 1.00 88.38 89 LYS A N 1
ATOM 683 C CA . LYS A 1 89 ? 2.689 7.566 -16.394 1.00 88.38 89 LYS A CA 1
ATOM 684 C C . LYS A 1 89 ? 2.207 7.545 -17.835 1.00 88.38 89 LYS A C 1
ATOM 686 O O . LYS A 1 89 ? 1.569 6.583 -18.248 1.00 88.38 89 LYS A O 1
ATOM 691 N N . GLU A 1 90 ? 2.524 8.589 -18.593 1.00 88.50 90 GLU A N 1
ATOM 692 C CA . GLU A 1 90 ? 2.094 8.704 -19.988 1.00 88.50 90 GLU A CA 1
ATOM 693 C C . GLU A 1 90 ? 2.776 7.655 -20.872 1.00 88.50 90 GLU A C 1
ATOM 695 O O . GLU A 1 90 ? 2.127 7.043 -21.716 1.00 88.50 90 GLU A O 1
ATOM 700 N N . GLU A 1 91 ? 4.060 7.382 -20.632 1.00 88.00 91 GLU A N 1
ATOM 701 C CA . GLU A 1 91 ? 4.819 6.361 -21.364 1.00 88.00 91 GLU A CA 1
ATOM 702 C C . GLU A 1 91 ? 4.377 4.936 -21.005 1.00 88.00 91 GLU A C 1
ATOM 704 O O . GLU A 1 91 ? 4.382 4.038 -21.848 1.00 88.00 91 GLU A O 1
ATOM 709 N N . LEU A 1 92 ? 3.966 4.720 -19.753 1.00 90.94 92 LEU A N 1
ATOM 710 C CA . LEU A 1 92 ? 3.541 3.414 -19.252 1.00 90.94 92 LEU A CA 1
ATOM 711 C C . LEU A 1 92 ? 2.038 3.156 -19.371 1.00 90.94 92 LEU A C 1
ATOM 713 O O . LEU A 1 92 ? 1.595 2.067 -19.011 1.00 90.94 92 LEU A O 1
ATOM 717 N N . LYS A 1 93 ? 1.252 4.098 -19.898 1.00 89.56 93 LYS A N 1
ATOM 718 C CA . LYS A 1 93 ? -0.217 4.029 -19.938 1.00 89.56 93 LYS A CA 1
ATOM 719 C C . LYS A 1 93 ? -0.771 2.753 -20.581 1.00 89.56 93 LYS A C 1
ATOM 721 O O . LYS A 1 93 ? -1.782 2.225 -20.132 1.00 89.56 93 LYS A O 1
ATOM 726 N N . ASP A 1 94 ? -0.098 2.236 -21.605 1.00 89.88 94 ASP A N 1
ATOM 727 C CA . ASP A 1 94 ? -0.518 1.016 -22.312 1.00 89.88 94 ASP A CA 1
ATOM 728 C C . ASP A 1 94 ? -0.185 -0.276 -21.536 1.00 89.88 94 ASP A C 1
ATOM 730 O O . ASP A 1 94 ? -0.648 -1.372 -21.875 1.00 89.88 94 ASP A O 1
ATOM 734 N N . PHE A 1 95 ? 0.655 -0.171 -20.505 1.00 89.81 95 PHE A N 1
ATOM 735 C CA . PHE A 1 95 ? 1.222 -1.303 -19.776 1.00 89.81 95 PHE A CA 1
ATOM 736 C C . PHE A 1 95 ? 0.824 -1.350 -18.304 1.00 89.81 95 PHE A C 1
ATOM 738 O O . PHE A 1 95 ? 0.819 -2.440 -17.727 1.00 89.81 95 PHE A O 1
ATOM 745 N N . LEU A 1 96 ? 0.517 -0.194 -17.720 1.00 91.69 96 LEU A N 1
ATOM 746 C CA . LEU A 1 96 ? 0.295 0.010 -16.300 1.00 91.69 96 LEU A CA 1
ATOM 747 C C . LEU A 1 96 ? -1.151 0.438 -16.044 1.00 91.69 96 LEU A C 1
ATOM 749 O O . LEU A 1 96 ? -1.540 1.557 -16.362 1.00 91.69 96 LEU A O 1
ATOM 753 N N . ASP A 1 97 ? -1.914 -0.450 -15.4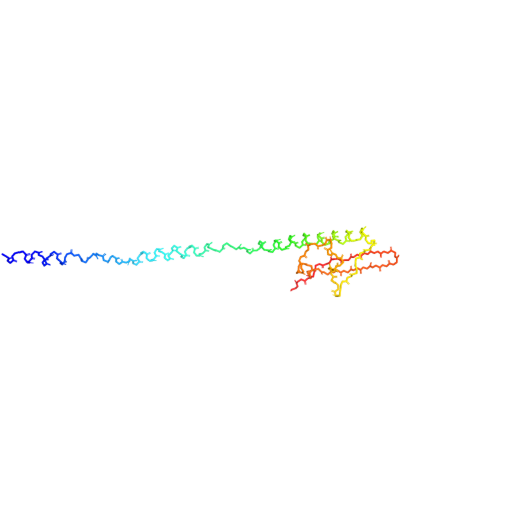15 1.00 89.62 97 ASP A N 1
ATOM 754 C CA . ASP A 1 97 ? -3.281 -0.181 -14.964 1.00 89.62 97 ASP A CA 1
ATOM 755 C C . ASP A 1 97 ? -3.299 -0.057 -13.436 1.00 89.62 97 ASP A C 1
ATOM 757 O O . ASP A 1 97 ? -3.698 -0.969 -12.714 1.00 89.62 97 ASP A O 1
ATOM 761 N N . LEU A 1 98 ? -2.748 1.051 -12.937 1.00 90.31 98 LEU A N 1
ATOM 762 C CA . LEU A 1 98 ? -2.810 1.436 -11.529 1.00 90.31 98 LEU A CA 1
ATOM 763 C C . LEU A 1 98 ? -3.337 2.863 -11.417 1.00 90.31 98 LEU A C 1
ATOM 765 O O . LEU A 1 98 ? -3.111 3.704 -12.287 1.00 90.31 98 LEU A O 1
ATOM 769 N N . ASN A 1 99 ? -4.028 3.139 -10.317 1.00 90.50 99 ASN A N 1
ATOM 770 C CA . ASN A 1 99 ? -4.499 4.483 -10.016 1.00 90.50 99 ASN A CA 1
ATOM 771 C C . ASN A 1 99 ? -3.318 5.412 -9.650 1.00 90.50 99 ASN A C 1
ATOM 773 O O . ASN A 1 99 ? -2.219 4.985 -9.284 1.00 90.50 99 ASN A O 1
ATOM 777 N N . ASP A 1 100 ? -3.551 6.721 -9.737 1.00 88.75 100 ASP A N 1
ATOM 778 C CA . ASP A 1 100 ? -2.492 7.709 -9.533 1.00 88.75 100 ASP A CA 1
ATOM 779 C C . ASP A 1 100 ? -1.905 7.712 -8.122 1.00 88.75 100 ASP A C 1
ATOM 781 O O . ASP A 1 100 ? -0.729 8.051 -7.962 1.00 88.75 100 ASP A O 1
ATOM 785 N N . GLU A 1 101 ? -2.720 7.366 -7.128 1.00 89.06 101 GLU A N 1
ATOM 786 C CA . GLU A 1 101 ? -2.345 7.314 -5.718 1.00 89.06 101 GLU A CA 1
ATOM 787 C C . GLU A 1 101 ? -1.365 6.168 -5.451 1.00 89.06 101 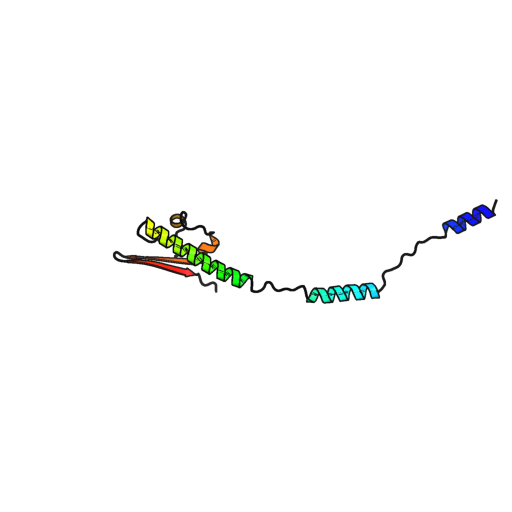GLU A C 1
ATOM 789 O O . GLU A 1 101 ? -0.316 6.387 -4.844 1.00 89.06 101 GLU A O 1
ATOM 794 N N . ASP A 1 102 ? -1.648 4.972 -5.971 1.00 90.56 102 ASP A N 1
ATOM 795 C CA . ASP A 1 102 ? -0.785 3.805 -5.808 1.00 90.56 102 ASP A CA 1
ATOM 796 C C . ASP A 1 102 ? 0.539 3.976 -6.551 1.00 90.56 102 ASP A C 1
ATOM 798 O O . ASP A 1 102 ? 1.583 3.586 -6.031 1.00 90.56 102 ASP A O 1
ATOM 802 N N . ILE A 1 103 ? 0.533 4.637 -7.713 1.00 90.06 103 ILE A N 1
ATOM 803 C CA . ILE A 1 103 ? 1.764 4.951 -8.453 1.00 90.06 103 ILE A CA 1
ATOM 804 C C . ILE A 1 103 ? 2.656 5.918 -7.656 1.00 90.06 103 ILE A C 1
ATOM 806 O O . ILE A 1 103 ? 3.874 5.754 -7.623 1.00 90.06 103 ILE A O 1
ATOM 810 N N . GLN A 1 104 ? 2.074 6.913 -6.976 1.00 89.75 104 GLN A N 1
ATOM 811 C CA . GLN A 1 104 ? 2.828 7.918 -6.209 1.00 89.75 104 GLN A CA 1
ATOM 812 C C . GLN A 1 104 ? 3.507 7.369 -4.946 1.00 89.75 104 GLN A C 1
ATOM 814 O O . GLN A 1 104 ? 4.366 8.045 -4.370 1.00 89.75 104 GLN A O 1
ATOM 819 N N . LYS A 1 105 ? 3.160 6.150 -4.521 1.00 91.44 105 LYS A N 1
ATOM 820 C CA . LYS A 1 105 ? 3.851 5.447 -3.433 1.00 91.44 105 LYS A CA 1
ATOM 821 C C . LYS A 1 105 ? 5.247 4.972 -3.833 1.00 91.44 105 LYS A C 1
ATOM 823 O O . LYS A 1 105 ? 6.000 4.571 -2.951 1.00 91.44 105 LYS A O 1
ATOM 828 N N . TRP A 1 106 ? 5.610 5.028 -5.114 1.00 92.75 106 TRP A N 1
ATOM 829 C CA . TRP A 1 106 ? 6.874 4.511 -5.629 1.00 92.75 106 TRP A CA 1
ATOM 830 C C . TRP A 1 106 ? 7.786 5.617 -6.152 1.00 92.75 106 TRP A C 1
ATOM 832 O O . TRP A 1 106 ? 7.349 6.564 -6.805 1.00 92.75 106 TRP A O 1
ATOM 842 N N . ILE A 1 107 ? 9.074 5.460 -5.869 1.00 93.75 107 ILE A N 1
ATOM 843 C CA . ILE A 1 107 ? 10.177 6.240 -6.416 1.00 93.75 107 ILE A CA 1
ATOM 844 C C . ILE A 1 107 ? 10.802 5.398 -7.522 1.00 93.75 107 ILE A C 1
ATOM 846 O O . ILE A 1 107 ? 11.192 4.251 -7.292 1.00 93.75 107 ILE A O 1
ATOM 850 N N . TYR A 1 108 ? 10.892 5.973 -8.713 1.00 94.81 108 TYR A N 1
ATOM 851 C CA . TYR A 1 108 ? 11.433 5.334 -9.900 1.00 94.81 108 TYR A CA 1
ATOM 852 C C . TYR A 1 108 ? 12.618 6.125 -10.434 1.00 94.81 108 TYR A C 1
ATOM 854 O O . TYR A 1 108 ? 12.533 7.336 -10.639 1.00 94.81 108 TYR A O 1
ATOM 862 N N . LYS A 1 109 ? 13.722 5.423 -10.687 1.00 93.06 109 LYS A N 1
ATOM 863 C CA . LYS A 1 109 ? 14.916 5.997 -11.305 1.00 93.06 109 LYS A CA 1
ATOM 864 C C . LYS A 1 109 ? 15.363 5.107 -12.445 1.00 93.06 109 LYS A C 1
ATOM 866 O O . LYS A 1 109 ? 15.600 3.919 -12.241 1.00 93.06 109 LYS A O 1
ATOM 871 N N . ASN A 1 110 ? 15.517 5.692 -13.625 1.00 92.62 110 ASN A N 1
ATOM 872 C CA . ASN A 1 110 ? 16.234 5.070 -14.728 1.00 92.62 110 ASN A CA 1
ATOM 873 C C . ASN A 1 110 ? 17.713 5.485 -14.676 1.00 92.62 110 ASN A C 1
ATOM 875 O O . ASN A 1 110 ? 18.050 6.609 -14.309 1.00 92.62 110 ASN A O 1
ATOM 879 N N . THR A 1 111 ? 18.607 4.573 -15.035 1.00 86.94 111 THR A N 1
ATOM 880 C CA . THR A 1 111 ? 20.012 4.869 -15.307 1.00 86.94 111 THR A CA 1
ATOM 881 C C . THR A 1 111 ? 20.392 4.189 -16.611 1.00 86.94 111 THR A C 1
ATOM 883 O O . THR A 1 111 ? 20.709 2.996 -16.631 1.00 86.94 111 THR A O 1
ATOM 886 N N . SER A 1 112 ? 20.368 4.976 -17.685 1.00 83.69 112 SER A N 1
ATOM 887 C CA . SER A 1 112 ? 20.794 4.569 -19.018 1.00 83.69 112 SER A CA 1
ATOM 888 C C . SER A 1 112 ? 22.174 5.144 -19.345 1.00 83.69 112 SER A C 1
ATOM 890 O O . SER A 1 112 ? 22.445 6.336 -19.197 1.00 83.69 112 SER A O 1
ATOM 892 N N . THR A 1 113 ? 23.077 4.267 -19.763 1.00 83.00 113 THR A N 1
ATOM 893 C CA . THR A 1 113 ? 24.429 4.574 -20.238 1.00 83.00 113 THR A CA 1
ATOM 894 C C . THR A 1 113 ? 24.619 3.947 -21.616 1.00 83.00 113 THR A C 1
ATOM 896 O O . THR A 1 113 ? 23.851 3.077 -22.015 1.00 83.00 113 THR A O 1
ATOM 899 N N . ASN A 1 114 ? 25.689 4.311 -22.330 1.00 78.31 114 ASN A N 1
ATOM 900 C CA . ASN A 1 114 ? 25.970 3.792 -23.679 1.00 78.31 114 ASN A CA 1
ATOM 901 C C . ASN A 1 114 ? 26.050 2.254 -23.771 1.00 78.31 114 ASN A C 1
ATOM 903 O O . ASN A 1 114 ? 26.002 1.710 -24.870 1.00 78.31 114 ASN A O 1
ATOM 907 N N . THR A 1 115 ? 26.239 1.559 -22.646 1.00 79.06 115 THR A N 1
ATOM 908 C CA . THR A 1 115 ? 26.426 0.103 -22.603 1.00 79.06 115 THR A CA 1
ATOM 909 C C . THR A 1 115 ? 25.408 -0.630 -21.741 1.00 79.06 115 THR A C 1
ATOM 911 O O . THR A 1 115 ? 25.206 -1.817 -21.964 1.00 79.06 115 THR A O 1
ATOM 914 N N . ASN A 1 116 ? 24.784 0.041 -20.769 1.00 85.31 116 ASN A N 1
ATOM 915 C CA . ASN A 1 116 ? 23.866 -0.576 -19.814 1.00 85.31 116 ASN A CA 1
ATOM 916 C C . ASN A 1 116 ? 22.655 0.320 -19.582 1.00 85.31 116 ASN A C 1
ATOM 918 O O . ASN A 1 116 ? 22.818 1.522 -19.369 1.00 85.31 116 ASN A O 1
ATOM 922 N N . ASP A 1 117 ? 21.482 -0.296 -19.512 1.00 89.31 117 ASP A N 1
ATOM 923 C CA . ASP A 1 117 ? 20.244 0.349 -19.102 1.00 89.31 117 ASP A CA 1
ATOM 924 C C . ASP A 1 11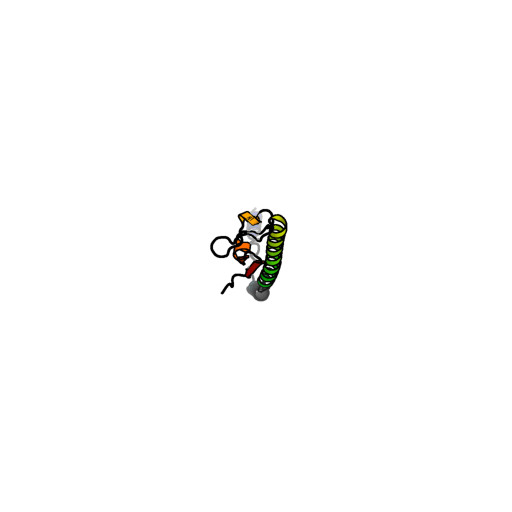7 ? 19.637 -0.416 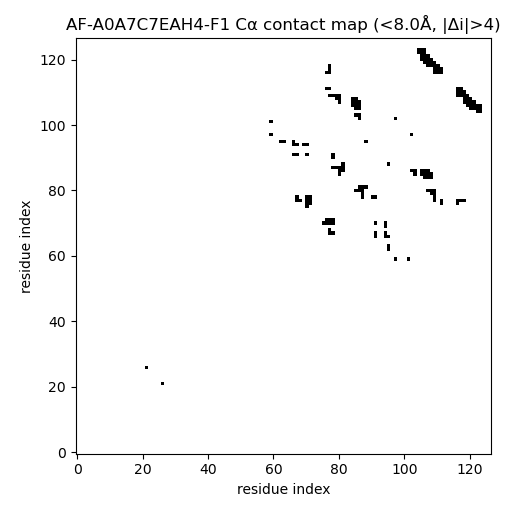-17.924 1.00 89.31 117 ASP A C 1
ATOM 926 O O . ASP A 1 117 ? 19.541 -1.645 -17.934 1.00 89.31 117 ASP A O 1
ATOM 930 N N . SER A 1 118 ? 19.303 0.309 -16.864 1.00 90.94 118 SER A N 1
ATOM 931 C CA . SER A 1 118 ? 18.847 -0.261 -15.598 1.00 90.94 118 SER A CA 1
ATOM 932 C C . SER A 1 118 ? 17.858 0.671 -14.915 1.00 90.94 118 SER A C 1
ATOM 934 O O . SER A 1 118 ? 17.848 1.875 -15.170 1.00 90.94 118 SER A O 1
ATOM 936 N N . TYR A 1 119 ? 17.035 0.126 -14.022 1.00 93.62 119 TYR A N 1
ATOM 937 C CA . TYR A 1 119 ? 16.131 0.923 -13.204 1.00 93.62 119 TYR A CA 1
ATOM 938 C C . TYR A 1 119 ? 16.177 0.505 -11.735 1.00 93.62 119 TYR A C 1
ATOM 940 O O . TYR A 1 119 ? 16.463 -0.650 -11.412 1.00 93.62 119 TYR A O 1
ATOM 948 N N . SER A 1 120 ? 15.836 1.439 -10.849 1.00 92.75 120 SER A N 1
ATOM 949 C CA . SER A 1 120 ? 15.472 1.149 -9.466 1.00 92.75 120 SER A CA 1
ATOM 950 C C . SER A 1 120 ? 14.024 1.553 -9.203 1.00 92.75 120 SER A C 1
ATOM 952 O O . SER A 1 120 ? 13.514 2.536 -9.745 1.00 92.75 120 SER A O 1
ATOM 954 N N . LEU A 1 121 ? 13.352 0.742 -8.390 1.00 93.69 121 LEU A N 1
ATOM 955 C CA . LEU A 1 121 ? 11.985 0.965 -7.941 1.00 93.69 121 LEU A CA 1
ATOM 956 C C . LEU A 1 121 ? 11.958 0.744 -6.432 1.00 93.69 121 LEU A C 1
ATOM 958 O O . LEU A 1 121 ? 12.216 -0.368 -5.970 1.00 93.69 121 LEU A O 1
ATOM 962 N N . GLU A 1 122 ? 11.670 1.803 -5.685 1.00 91.88 122 GLU A N 1
ATOM 963 C CA . GLU A 1 122 ? 11.653 1.790 -4.224 1.00 91.88 122 GLU A CA 1
ATOM 964 C C . GLU A 1 122 ? 10.346 2.384 -3.713 1.00 91.88 122 GLU A C 1
ATOM 966 O O . GLU A 1 122 ? 9.889 3.422 -4.192 1.00 91.88 122 GLU A O 1
ATOM 971 N N . LYS A 1 123 ? 9.731 1.747 -2.716 1.00 90.75 123 LYS A N 1
ATOM 972 C CA . LYS A 1 123 ? 8.562 2.324 -2.054 1.00 90.75 123 LYS A CA 1
ATOM 973 C C . LYS A 1 123 ? 9.000 3.556 -1.262 1.00 90.75 123 LYS A C 1
ATOM 975 O O . LYS A 1 123 ? 9.944 3.499 -0.475 1.00 90.75 123 LYS A O 1
ATOM 980 N N . LYS A 1 124 ? 8.288 4.668 -1.428 1.00 86.94 124 LYS A N 1
ATOM 981 C CA . LYS A 1 124 ? 8.484 5.882 -0.641 1.00 86.94 124 LYS A CA 1
ATOM 982 C C . LYS A 1 124 ? 8.238 5.551 0.828 1.00 86.94 124 LYS A C 1
ATOM 984 O O . LYS A 1 124 ? 7.125 5.198 1.222 1.00 86.94 124 LYS A O 1
ATOM 989 N N . SER A 1 125 ? 9.292 5.654 1.633 1.00 73.25 125 SER A N 1
ATOM 990 C CA . SER A 1 125 ? 9.196 5.451 3.076 1.00 73.25 125 SER A CA 1
ATOM 991 C C . SER A 1 125 ? 8.183 6.440 3.650 1.00 73.25 125 SER A C 1
ATOM 993 O O . SER A 1 125 ? 8.356 7.655 3.540 1.00 73.25 125 SER A O 1
ATOM 995 N N . THR A 1 126 ? 7.089 5.914 4.195 1.00 60.00 126 THR A N 1
ATOM 996 C CA . THR A 1 126 ? 6.131 6.704 4.967 1.00 60.00 126 THR A CA 1
ATOM 997 C C . THR A 1 126 ? 6.666 6.710 6.395 1.00 60.00 126 THR A C 1
ATOM 999 O O . THR A 1 126 ? 6.532 5.709 7.095 1.00 60.00 126 THR A O 1
ATOM 1002 N N . GLN A 1 127 ? 7.385 7.774 6.766 1.00 40.84 127 GLN A N 1
ATOM 1003 C CA . GLN A 1 127 ? 7.643 8.081 8.178 1.00 40.84 127 GLN A CA 1
ATOM 1004 C C . GLN A 1 127 ? 6.366 8.583 8.843 1.00 40.84 127 GLN A C 1
ATOM 1006 O O . GLN A 1 127 ? 5.603 9.306 8.159 1.00 40.84 127 GLN A O 1
#

Sequence (127 aa):
MKKLITKIEKALHKKATGEEGFTLIELIVVITVLGTLATLLIPKVLGVKDRAETEIDAANEKIIRNALERYYAKEGSYPNADTGDKLPKEELKDFLDLNDEDIQKWIYKNTSTNTNDSYSLEKKSTQ

Radius of gyration: 37.47 Å; Cα contacts (8 Å, |Δi|>4): 88; chains: 1; bounding box: 114×22×66 Å

pLDDT: mean 84.73, std 11.5, range [40.84, 95.81]

Solvent-accessible surface area (backbone atoms only — not comparable to full-atom values): 7796 Å² total; per-residue (Å²): 115,72,72,58,57,58,51,52,59,59,56,72,70,69,70,81,73,80,82,78,73,85,54,73,64,60,55,53,52,50,54,50,53,52,53,57,49,62,70,66,72,68,80,73,70,79,59,60,57,62,51,50,51,54,54,49,50,57,50,49,51,52,50,51,53,52,23,47,51,54,42,24,74,71,72,74,46,69,71,67,48,32,91,85,41,22,67,39,58,82,83,35,53,94,56,47,94,71,56,74,69,70,54,66,43,36,37,23,44,58,50,77,53,103,86,48,74,50,73,50,80,44,72,58,82,82,128